Protein AF-A0A7X6A7X1-F1 (afdb_monomer_lite)

Sequence (65 aa):
MFRWPEARDGLEANAFNKKLLEAILDDGRVFLSSTTIDGVFWIRVAVLCFRTHRDRIDAVLEVLE

pLDDT: mean 89.76, std 8.86, range [55.03, 95.69]

Secondary structure (DSSP, 8-state):
-B-----SSHHHHHHHHHHHHHHHHHH-S---EEEEETTEEEEE-----TT--HHHHHHHHHHH-

Structure (mmCIF, N/CA/C/O backbone):
data_AF-A0A7X6A7X1-F1
#
_entry.id   AF-A0A7X6A7X1-F1
#
loop_
_atom_site.group_PDB
_atom_site.id
_atom_site.type_symbol
_atom_site.label_atom_id
_atom_site.label_alt_id
_atom_site.label_comp_id
_atom_site.label_asym_id
_atom_site.label_entity_id
_atom_site.label_seq_id
_atom_site.pdbx_PDB_ins_code
_atom_site.Cartn_x
_atom_site.Cartn_y
_atom_site.Cartn_z
_atom_site.occupancy
_atom_site.B_iso_or_equiv
_atom_site.auth_seq_id
_atom_site.auth_comp_id
_atom_site.auth_asym_id
_atom_site.auth_atom_id
_atom_site.pdbx_PDB_model_num
ATOM 1 N N . MET A 1 1 ? 2.493 8.462 4.455 1.00 88.06 1 MET A N 1
ATOM 2 C CA . MET A 1 1 ? 1.295 7.606 4.614 1.00 88.06 1 MET A CA 1
ATOM 3 C C . MET A 1 1 ? 0.115 8.373 4.057 1.00 88.06 1 MET A C 1
ATOM 5 O O . MET A 1 1 ? 0.157 9.595 4.105 1.00 88.06 1 MET A O 1
ATOM 9 N N . PHE A 1 2 ? -0.885 7.688 3.519 1.00 91.25 2 PHE A N 1
ATOM 10 C CA . PHE A 1 2 ? -2.079 8.309 2.957 1.00 91.25 2 PHE A CA 1
ATOM 11 C C . PHE A 1 2 ? -3.321 7.470 3.266 1.00 91.25 2 PHE A C 1
ATOM 13 O O . PHE A 1 2 ? -3.220 6.313 3.683 1.00 91.25 2 PHE A O 1
ATOM 20 N N . ARG A 1 3 ? -4.485 8.089 3.088 1.00 89.50 3 ARG A N 1
ATOM 21 C CA . ARG A 1 3 ? -5.798 7.449 3.129 1.00 89.50 3 ARG A CA 1
ATOM 22 C C . ARG A 1 3 ? -6.774 8.256 2.284 1.00 89.50 3 ARG A C 1
ATOM 24 O O . ARG A 1 3 ? -6.617 9.472 2.178 1.00 89.50 3 ARG A O 1
ATOM 31 N N . TRP A 1 4 ? -7.800 7.606 1.755 1.00 86.50 4 TRP A N 1
ATOM 32 C CA . TRP A 1 4 ? -8.899 8.300 1.096 1.00 86.50 4 TRP A CA 1
ATOM 33 C C . TRP A 1 4 ? -9.781 9.021 2.137 1.00 86.50 4 TRP A C 1
ATOM 35 O O . TRP A 1 4 ? -10.177 8.386 3.128 1.00 86.50 4 TRP A O 1
ATOM 45 N N . PRO A 1 5 ? -10.055 10.331 1.972 1.00 74.25 5 PRO A N 1
ATOM 46 C CA . PRO A 1 5 ? -10.718 11.144 2.994 1.00 74.25 5 PRO A CA 1
ATOM 47 C C . PRO A 1 5 ? -12.256 11.073 2.977 1.00 74.25 5 PRO A C 1
ATOM 49 O O . PRO A 1 5 ? -12.874 11.407 3.980 1.00 74.25 5 PRO A O 1
ATOM 52 N N . GLU A 1 6 ? -12.889 10.632 1.886 1.00 66.12 6 GLU A N 1
ATOM 53 C CA . GLU A 1 6 ? -14.327 10.880 1.639 1.00 66.12 6 GLU A CA 1
ATOM 54 C C . GLU A 1 6 ? -15.315 9.884 2.271 1.00 66.12 6 GLU A C 1
ATOM 56 O O . GLU A 1 6 ? -16.530 10.021 2.117 1.00 66.12 6 GLU A O 1
ATOM 61 N N . ALA A 1 7 ? -14.841 8.893 3.019 1.00 58.44 7 ALA A N 1
ATOM 62 C CA . ALA A 1 7 ? -15.740 8.001 3.740 1.00 58.44 7 ALA A CA 1
ATOM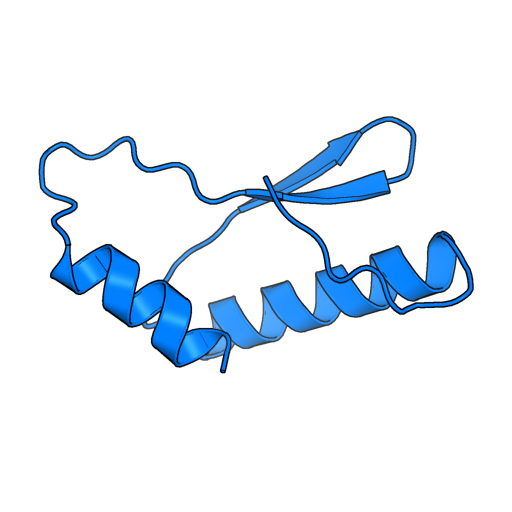 63 C C . ALA A 1 7 ? -16.218 8.668 5.045 1.00 58.44 7 ALA A C 1
ATOM 65 O O . ALA A 1 7 ? -15.436 8.936 5.955 1.00 58.44 7 ALA A O 1
ATOM 66 N N . ARG A 1 8 ? -17.527 8.953 5.091 1.00 55.03 8 ARG A N 1
ATOM 67 C CA . ARG A 1 8 ? -18.252 9.779 6.083 1.00 55.03 8 ARG A CA 1
ATOM 68 C C . ARG A 1 8 ? -18.194 9.298 7.543 1.00 55.03 8 ARG A C 1
ATOM 70 O O . ARG A 1 8 ? -18.610 10.044 8.423 1.00 55.03 8 ARG A O 1
ATOM 77 N N . ASP A 1 9 ? -17.680 8.099 7.800 1.00 64.62 9 ASP A N 1
ATOM 78 C CA . ASP A 1 9 ? -17.487 7.520 9.132 1.00 64.62 9 ASP A CA 1
ATOM 79 C C . ASP A 1 9 ? -16.085 6.887 9.205 1.00 64.62 9 ASP A C 1
ATOM 81 O O . ASP A 1 9 ? -15.601 6.314 8.225 1.00 64.62 9 ASP A O 1
ATOM 85 N N . GLY A 1 10 ? -15.411 6.988 10.354 1.00 71.38 10 GLY A N 1
ATOM 86 C CA . GLY A 1 10 ? -14.061 6.456 10.554 1.00 71.38 10 GLY A CA 1
ATOM 87 C C . GLY A 1 10 ? -13.972 4.948 10.306 1.00 71.38 10 GLY A C 1
ATOM 88 O O . GLY A 1 10 ? -12.964 4.476 9.775 1.00 71.38 10 GLY A O 1
ATOM 89 N N . LEU A 1 11 ? -15.039 4.202 10.618 1.00 75.38 11 LEU A N 1
ATOM 90 C CA . LEU A 1 11 ? -15.102 2.757 10.381 1.00 75.38 11 LEU A CA 1
ATOM 91 C C . LEU A 1 11 ? -15.228 2.418 8.888 1.00 75.38 11 LEU A C 1
ATOM 93 O O . LEU A 1 11 ? -14.453 1.613 8.367 1.00 75.38 11 LEU A O 1
ATOM 97 N N . GLU A 1 12 ? -16.153 3.082 8.194 1.00 83.06 12 GLU A N 1
ATOM 98 C CA . GLU A 1 12 ? -16.369 2.920 6.750 1.00 83.06 12 GLU A CA 1
ATOM 99 C C . GLU A 1 12 ? -15.126 3.330 5.961 1.00 83.06 12 GLU A C 1
ATOM 101 O O . GLU A 1 12 ? -14.728 2.672 5.000 1.00 83.06 12 GLU A O 1
ATOM 106 N N . ALA A 1 13 ? -14.436 4.374 6.419 1.00 87.44 13 ALA A N 1
ATOM 107 C CA . ALA A 1 13 ? -13.199 4.812 5.803 1.00 87.44 13 ALA A CA 1
ATOM 108 C C . ALA A 1 13 ? -12.073 3.799 5.948 1.00 87.44 13 ALA A C 1
ATOM 110 O O . ALA A 1 13 ? -11.324 3.565 4.998 1.00 87.44 13 ALA A O 1
ATOM 111 N N . ASN A 1 14 ? -11.957 3.165 7.110 1.00 91.69 14 ASN A N 1
ATOM 112 C CA . ASN A 1 14 ? -10.995 2.091 7.298 1.00 91.69 14 ASN A CA 1
ATOM 113 C C . ASN A 1 14 ? -11.319 0.892 6.398 1.00 91.69 14 ASN A C 1
ATOM 115 O O . ASN A 1 14 ? -10.407 0.313 5.813 1.00 91.69 14 ASN A O 1
ATOM 119 N N . ALA A 1 15 ? -12.599 0.531 6.260 1.00 91.94 15 ALA A N 1
ATOM 120 C CA . ALA A 1 15 ? -13.023 -0.571 5.399 1.00 91.94 15 ALA A CA 1
ATOM 121 C C . ALA A 1 15 ? -12.735 -0.277 3.917 1.00 91.94 15 ALA A C 1
ATOM 123 O O . ALA A 1 15 ? -12.207 -1.134 3.210 1.00 91.94 15 ALA A O 1
ATOM 124 N N . PHE A 1 16 ? -13.005 0.950 3.468 1.00 92.25 16 PHE A N 1
ATOM 125 C CA . PHE A 1 16 ? -12.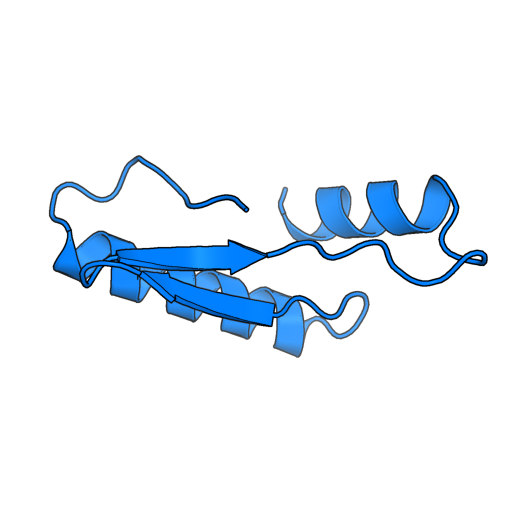675 1.408 2.122 1.00 92.25 16 PHE A CA 1
ATOM 126 C C . PHE A 1 16 ? -11.170 1.333 1.849 1.00 92.25 16 PHE A C 1
ATOM 128 O O . PHE A 1 16 ? -10.748 0.728 0.869 1.00 92.25 16 PHE A O 1
ATOM 135 N N . ASN A 1 17 ? -10.345 1.893 2.740 1.00 92.81 17 ASN A N 1
ATOM 136 C CA . ASN A 1 17 ? -8.894 1.905 2.548 1.00 92.81 17 ASN A CA 1
ATOM 137 C C . ASN A 1 17 ? -8.280 0.494 2.621 1.00 92.81 17 ASN A C 1
ATOM 139 O O . ASN A 1 17 ? -7.268 0.243 1.972 1.00 92.81 17 ASN A O 1
ATOM 143 N N . LYS A 1 18 ? -8.892 -0.443 3.359 1.00 94.50 18 LYS A N 1
ATOM 144 C CA . LYS A 1 18 ? -8.511 -1.865 3.320 1.00 94.50 18 LYS A CA 1
ATOM 145 C C . LYS A 1 18 ? -8.780 -2.487 1.952 1.00 94.50 18 LYS A C 1
ATOM 147 O O . LYS A 1 18 ? -7.862 -3.053 1.376 1.00 94.50 18 LYS A O 1
ATOM 152 N N . LYS A 1 19 ? -9.991 -2.314 1.412 1.00 93.94 19 LYS A N 1
ATOM 153 C CA . LYS A 1 19 ? -10.349 -2.810 0.072 1.00 93.94 19 LYS A CA 1
ATOM 154 C C . LYS A 1 19 ? -9.485 -2.195 -1.026 1.00 93.94 19 LYS A C 1
ATOM 156 O O . LYS A 1 19 ? -9.091 -2.885 -1.955 1.00 93.94 19 LYS A O 1
ATOM 161 N N . LEU A 1 20 ? -9.164 -0.906 -0.901 1.00 93.12 20 LEU A N 1
ATOM 162 C CA . LEU A 1 20 ? -8.242 -0.233 -1.811 1.00 93.12 20 LEU A CA 1
ATOM 163 C C . LEU A 1 20 ? -6.861 -0.897 -1.780 1.00 93.12 20 LEU A C 1
ATOM 165 O O . LEU A 1 20 ? -6.295 -1.175 -2.829 1.00 93.12 20 LEU A O 1
ATOM 169 N N . LEU A 1 21 ? -6.327 -1.189 -0.589 1.00 95.06 21 LEU A N 1
ATOM 170 C CA 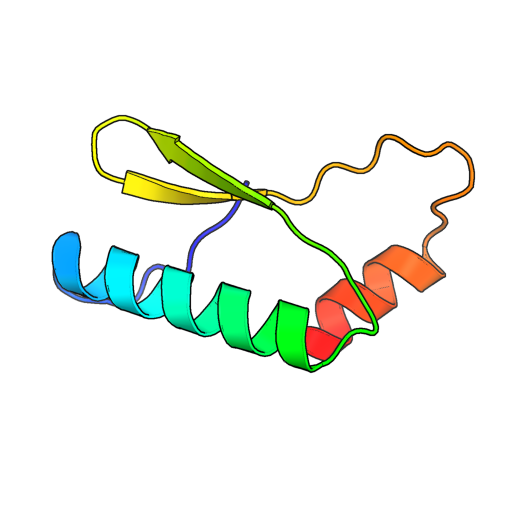. LEU A 1 21 ? -5.050 -1.891 -0.477 1.00 95.06 21 LEU A CA 1
ATOM 171 C C . LEU A 1 21 ? -5.110 -3.304 -1.071 1.00 95.06 21 LEU A C 1
ATOM 173 O O . LEU A 1 21 ? -4.171 -3.697 -1.751 1.00 95.06 21 LEU A O 1
ATOM 177 N N . GLU A 1 22 ? -6.189 -4.048 -0.831 1.00 95.44 22 GLU A N 1
ATOM 178 C CA . GLU A 1 22 ? -6.398 -5.374 -1.429 1.00 95.44 22 GLU A CA 1
ATOM 179 C C . GLU A 1 22 ? -6.373 -5.299 -2.961 1.00 95.44 22 GLU A C 1
ATOM 181 O O . GLU A 1 22 ? -5.613 -6.031 -3.584 1.00 95.44 22 GLU A O 1
ATOM 186 N N . ALA A 1 23 ? -7.084 -4.341 -3.563 1.00 94.25 23 ALA A N 1
ATOM 187 C CA . ALA A 1 23 ? -7.079 -4.141 -5.013 1.00 94.25 23 ALA A CA 1
ATOM 188 C C . ALA A 1 23 ? -5.682 -3.798 -5.571 1.00 94.25 23 ALA A C 1
ATOM 190 O O . ALA A 1 23 ? -5.290 -4.313 -6.615 1.00 94.25 23 ALA A O 1
ATOM 191 N N . ILE A 1 24 ? -4.907 -2.970 -4.859 1.00 93.88 24 ILE A N 1
ATOM 192 C CA . ILE A 1 24 ? -3.521 -2.641 -5.237 1.00 93.88 24 ILE A CA 1
ATOM 193 C C . ILE A 1 24 ? -2.630 -3.892 -5.205 1.00 93.88 24 ILE A C 1
ATOM 195 O O . ILE A 1 24 ? -1.780 -4.074 -6.075 1.00 93.88 24 ILE A O 1
ATOM 199 N N . LEU A 1 25 ? -2.797 -4.746 -4.191 1.00 94.06 25 LEU A N 1
ATOM 200 C CA . LEU A 1 25 ? -2.016 -5.975 -4.054 1.00 94.06 25 LEU A CA 1
ATOM 201 C C . LEU A 1 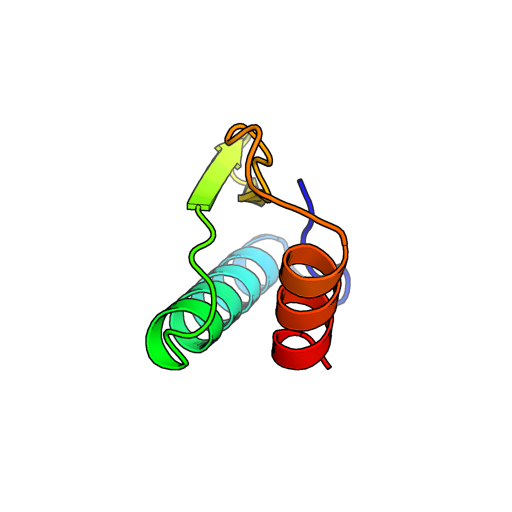25 ? -2.409 -7.027 -5.100 1.00 94.06 25 LEU A C 1
ATOM 203 O O . LEU A 1 25 ? -1.522 -7.713 -5.607 1.00 94.06 25 LEU A O 1
ATOM 207 N N . ASP A 1 26 ? -3.695 -7.116 -5.444 1.00 94.62 26 ASP A N 1
ATOM 208 C CA . ASP A 1 26 ? -4.211 -8.012 -6.484 1.00 94.62 26 ASP A CA 1
ATOM 209 C C . ASP A 1 26 ? -3.727 -7.619 -7.891 1.00 94.62 26 ASP A C 1
ATOM 211 O O . ASP A 1 26 ? -3.463 -8.496 -8.713 1.00 94.62 26 ASP A O 1
ATOM 215 N N . ASP A 1 27 ? -3.551 -6.320 -8.168 1.00 93.56 27 ASP A N 1
ATOM 216 C CA . ASP A 1 27 ? -2.936 -5.835 -9.414 1.00 93.56 27 ASP A CA 1
ATOM 217 C C . ASP A 1 27 ? -1.480 -6.322 -9.571 1.00 93.56 27 ASP A C 1
ATOM 219 O O . ASP A 1 27 ? -1.020 -6.632 -10.672 1.00 93.56 27 ASP A O 1
ATOM 223 N N . GLY A 1 28 ? -0.745 -6.432 -8.460 1.00 91.94 28 GLY A N 1
ATOM 224 C CA . GLY A 1 28 ? 0.569 -7.073 -8.402 1.00 91.94 28 GLY A CA 1
ATOM 225 C C . GLY A 1 28 ? 1.732 -6.280 -9.011 1.00 91.94 28 GLY A C 1
ATOM 226 O O . GLY A 1 28 ? 2.886 -6.682 -8.835 1.00 91.94 28 GLY A O 1
ATOM 227 N N . ARG A 1 29 ? 1.494 -5.140 -9.682 1.00 91.62 29 ARG A N 1
ATOM 228 C CA . ARG A 1 29 ? 2.577 -4.275 -10.198 1.00 91.62 29 ARG A CA 1
ATOM 229 C C . ARG A 1 29 ? 3.337 -3.562 -9.083 1.00 91.62 29 ARG A C 1
ATOM 231 O O . ARG A 1 29 ? 4.530 -3.282 -9.233 1.00 91.62 29 ARG A O 1
ATOM 238 N N . VAL A 1 30 ? 2.665 -3.268 -7.969 1.00 92.56 30 VAL A N 1
ATOM 239 C CA . VAL A 1 30 ? 3.230 -2.549 -6.822 1.00 92.56 30 VAL A CA 1
ATOM 240 C C . VAL A 1 30 ? 2.818 -3.203 -5.506 1.00 92.56 30 VAL A C 1
ATOM 242 O O . VAL A 1 30 ? 1.721 -3.729 -5.365 1.00 92.56 30 VAL A O 1
ATOM 245 N N . PHE A 1 31 ? 3.704 -3.151 -4.512 1.00 93.94 31 PHE A N 1
ATOM 246 C CA . PHE A 1 31 ? 3.426 -3.655 -3.169 1.00 93.94 31 PHE A CA 1
ATOM 247 C C . PHE A 1 31 ? 3.460 -2.505 -2.165 1.00 93.94 31 PHE A C 1
ATOM 249 O O . PHE A 1 31 ? 4.503 -1.877 -1.963 1.00 93.94 31 PHE A O 1
ATOM 256 N N . LEU A 1 32 ? 2.327 -2.250 -1.511 1.00 94.75 32 LEU A N 1
ATOM 257 C CA . LEU A 1 32 ? 2.205 -1.280 -0.425 1.00 94.75 32 LEU A CA 1
ATOM 258 C C . LEU A 1 32 ? 1.860 -1.990 0.886 1.00 94.75 32 LEU A C 1
ATOM 260 O O . LEU A 1 32 ? 1.285 -3.073 0.901 1.00 94.75 32 LEU A O 1
ATOM 264 N N . SER A 1 33 ? 2.217 -1.365 2.008 1.00 93.75 33 SER A N 1
ATOM 265 C CA . SER A 1 33 ? 1.880 -1.878 3.343 1.00 93.75 33 SER A CA 1
ATOM 266 C C . SER A 1 33 ? 0.895 -0.950 4.033 1.00 93.75 33 SER A C 1
ATOM 268 O O . SER A 1 33 ? 0.869 0.245 3.748 1.00 93.75 33 SER A O 1
ATOM 270 N N . SER A 1 34 ? 0.132 -1.466 4.988 1.00 95.25 34 SER A N 1
ATOM 271 C CA . SER A 1 34 ? -0.701 -0.650 5.871 1.00 95.25 34 SER A CA 1
ATOM 272 C C . SER A 1 34 ? -0.187 -0.620 7.301 1.00 95.25 34 SER A C 1
ATOM 274 O O . SER A 1 34 ? 0.593 -1.472 7.725 1.00 95.25 34 SER A O 1
ATOM 276 N N . THR A 1 35 ? -0.687 0.339 8.069 1.00 95.69 35 THR A N 1
ATOM 277 C CA . THR A 1 35 ? -0.610 0.341 9.529 1.00 95.69 35 THR A CA 1
ATOM 278 C C . THR A 1 35 ? -1.907 0.891 10.113 1.00 95.69 35 THR A C 1
ATOM 280 O O . THR A 1 35 ? -2.621 1.637 9.446 1.00 95.69 35 THR A O 1
ATOM 283 N N . THR A 1 36 ? -2.222 0.524 11.352 1.00 94.56 36 THR A N 1
ATOM 284 C CA . THR A 1 36 ? -3.334 1.120 12.102 1.00 94.56 36 THR A CA 1
ATOM 285 C C . THR A 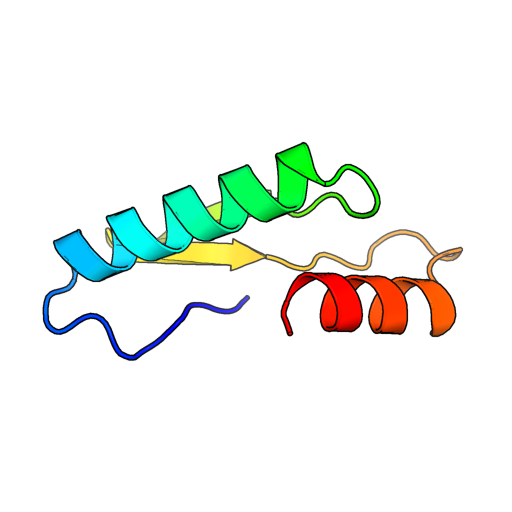1 36 ? -2.763 1.929 13.258 1.00 94.56 36 THR A C 1
ATOM 287 O O . THR A 1 36 ? -1.998 1.391 14.054 1.00 94.56 36 THR A O 1
ATOM 290 N N . ILE A 1 37 ? -3.104 3.214 13.331 1.00 92.88 37 ILE A N 1
ATOM 291 C CA . ILE A 1 37 ? -2.643 4.150 14.367 1.00 92.88 37 ILE A CA 1
ATOM 292 C C . ILE A 1 37 ? -3.885 4.828 14.934 1.00 92.88 37 ILE A C 1
ATOM 294 O O . ILE A 1 37 ? -4.687 5.340 14.160 1.00 92.88 37 ILE A O 1
ATOM 298 N N . ASP A 1 38 ? -4.071 4.784 16.253 1.00 90.69 38 ASP A N 1
ATOM 299 C CA . ASP A 1 38 ? -5.232 5.368 16.946 1.00 90.69 38 ASP A CA 1
ATOM 300 C C . ASP A 1 38 ? -6.587 4.917 16.369 1.00 90.69 38 ASP A C 1
ATOM 302 O O . ASP A 1 38 ? -7.525 5.694 16.211 1.00 90.69 38 ASP A O 1
ATOM 306 N N . GLY A 1 39 ? -6.680 3.637 15.986 1.00 89.38 39 GLY A N 1
ATOM 307 C CA . GLY A 1 39 ? -7.879 3.069 15.359 1.00 89.38 39 GLY A CA 1
ATOM 308 C C . GLY A 1 39 ? -8.109 3.514 13.909 1.00 89.38 39 GLY A C 1
ATOM 309 O O . GLY A 1 39 ? -9.109 3.131 13.306 1.00 89.38 39 GLY A O 1
ATOM 310 N N . VAL A 1 40 ? -7.187 4.277 13.321 1.00 89.88 40 VAL A N 1
ATOM 311 C CA . VAL A 1 40 ? -7.243 4.746 11.935 1.00 89.88 40 VAL A CA 1
ATOM 312 C C . VAL A 1 40 ? -6.350 3.895 11.042 1.00 89.88 40 VAL A C 1
ATOM 314 O O . VAL A 1 40 ? -5.169 3.706 11.330 1.00 89.88 40 VAL A O 1
ATOM 317 N N . PHE A 1 41 ? -6.903 3.405 9.934 1.00 93.56 41 PHE A N 1
ATOM 318 C CA . PHE A 1 41 ? -6.179 2.633 8.931 1.00 93.56 41 PHE A CA 1
ATOM 319 C C . PHE A 1 41 ? -5.464 3.557 7.940 1.00 93.56 41 PHE A C 1
ATOM 321 O O . PHE A 1 41 ? -6.071 4.446 7.339 1.00 93.56 41 PHE A O 1
ATOM 328 N N . TRP A 1 42 ? -4.170 3.319 7.752 1.00 94.12 42 TRP A N 1
ATOM 329 C CA . TRP A 1 42 ? -3.290 4.097 6.889 1.00 94.12 42 TRP A CA 1
ATOM 330 C C . TRP A 1 42 ? -2.597 3.196 5.879 1.00 94.12 42 TRP A C 1
ATOM 332 O O . TRP A 1 42 ? -2.080 2.139 6.243 1.00 94.12 42 TRP A O 1
ATOM 342 N N . ILE A 1 43 ? -2.491 3.663 4.637 1.00 95.19 43 ILE A N 1
ATOM 343 C CA . ILE A 1 43 ? -1.661 3.043 3.604 1.00 95.19 43 ILE A CA 1
ATOM 344 C C . ILE A 1 43 ? -0.298 3.743 3.592 1.00 95.19 43 ILE A C 1
ATOM 346 O O . ILE A 1 43 ? -0.176 4.968 3.718 1.00 95.19 43 ILE A O 1
ATOM 350 N N . ARG A 1 44 ? 0.774 2.966 3.475 1.00 95.56 44 ARG A N 1
ATOM 351 C CA . ARG A 1 44 ? 2.153 3.442 3.516 1.00 95.56 44 ARG A CA 1
ATOM 352 C C . ARG A 1 44 ? 2.886 3.084 2.233 1.00 95.56 44 ARG A C 1
ATOM 354 O O . ARG A 1 44 ? 3.133 1.916 1.943 1.00 95.56 44 ARG A O 1
ATOM 361 N N . VAL A 1 45 ? 3.369 4.134 1.579 1.00 94.00 45 VAL A N 1
ATOM 362 C CA . VAL A 1 45 ? 4.455 4.062 0.604 1.00 94.00 45 VAL A CA 1
ATOM 363 C C . VAL A 1 45 ? 5.773 4.212 1.362 1.00 94.00 45 VAL A C 1
ATOM 365 O O . VAL A 1 45 ? 6.010 5.237 2.001 1.00 94.00 45 VAL A O 1
ATOM 368 N N . ALA A 1 46 ? 6.597 3.166 1.349 1.00 92.75 46 ALA A N 1
ATOM 369 C CA . ALA A 1 46 ? 7.911 3.147 1.986 1.00 92.75 46 ALA A CA 1
ATOM 370 C C . ALA A 1 46 ? 8.987 2.940 0.914 1.00 92.75 46 ALA A C 1
ATOM 372 O O . ALA A 1 46 ? 9.290 1.815 0.522 1.00 92.75 46 ALA A O 1
ATOM 373 N N . VAL A 1 47 ? 9.559 4.043 0.432 1.00 93.50 47 VAL A N 1
ATOM 374 C CA . VAL A 1 47 ? 10.618 4.035 -0.584 1.00 93.50 47 VAL A CA 1
ATOM 375 C C . VAL A 1 47 ? 11.966 3.843 0.109 1.00 93.50 47 VAL A C 1
ATOM 377 O O . VAL A 1 47 ? 12.634 4.806 0.467 1.00 93.50 47 VAL A O 1
ATOM 380 N N . LEU A 1 48 ? 12.323 2.586 0.379 1.00 94.00 48 LEU A N 1
ATOM 381 C CA . LEU A 1 48 ? 13.547 2.229 1.118 1.00 94.00 48 LEU A CA 1
ATOM 382 C C . LEU A 1 48 ? 14.620 1.581 0.235 1.00 94.00 48 LEU A C 1
ATOM 384 O O . LEU A 1 48 ? 15.776 1.475 0.639 1.00 94.00 48 LEU A O 1
ATOM 388 N N . CYS A 1 49 ? 14.256 1.126 -0.967 1.00 92.50 49 CYS A N 1
ATOM 389 C CA . CYS A 1 49 ? 15.212 0.555 -1.904 1.00 92.50 49 CYS A CA 1
ATOM 390 C C . CYS A 1 49 ? 15.867 1.670 -2.721 1.00 92.50 49 CYS A C 1
ATOM 392 O O . CYS A 1 49 ? 15.186 2.429 -3.402 1.00 92.50 49 CYS A O 1
ATOM 394 N N . PHE A 1 50 ? 17.199 1.715 -2.733 1.00 94.69 50 PHE A N 1
ATOM 395 C CA . PHE A 1 50 ? 17.955 2.677 -3.543 1.00 94.69 50 PHE A CA 1
ATOM 396 C C . PHE A 1 50 ? 17.720 2.530 -5.059 1.00 94.69 50 PHE A C 1
ATOM 398 O O . PHE A 1 50 ? 18.011 3.451 -5.815 1.00 94.69 50 PHE A O 1
ATOM 405 N N . ARG A 1 51 ? 17.210 1.372 -5.507 1.00 93.56 51 ARG A N 1
ATOM 406 C CA . ARG A 1 51 ? 16.854 1.096 -6.911 1.00 93.56 51 ARG A CA 1
ATOM 407 C C . ARG A 1 51 ? 15.440 1.544 -7.278 1.00 93.56 51 ARG A C 1
ATOM 409 O O . ARG A 1 51 ? 15.016 1.343 -8.412 1.00 93.56 51 ARG A O 1
ATOM 416 N N . THR A 1 52 ? 14.678 2.086 -6.331 1.00 94.00 52 THR A N 1
ATOM 417 C CA . THR A 1 52 ? 13.380 2.683 -6.638 1.00 94.00 52 THR A CA 1
ATOM 418 C C . THR A 1 52 ? 13.623 4.042 -7.283 1.00 94.00 52 THR A C 1
ATOM 420 O O . THR A 1 52 ? 14.052 4.985 -6.621 1.00 94.00 52 THR A O 1
ATOM 423 N N . HIS A 1 53 ? 13.362 4.129 -8.585 1.00 93.75 53 HIS A N 1
ATOM 424 C CA . HIS A 1 53 ? 13.438 5.367 -9.352 1.00 93.75 53 HIS A CA 1
ATOM 425 C C . HIS A 1 53 ? 12.031 5.891 -9.664 1.00 93.75 53 HIS A C 1
ATOM 427 O O . HIS A 1 53 ? 11.026 5.326 -9.228 1.00 93.75 53 HIS A O 1
ATOM 433 N N . ARG A 1 54 ? 11.968 7.026 -10.365 1.00 94.88 54 ARG A N 1
ATOM 434 C CA . ARG A 1 54 ? 10.721 7.745 -10.648 1.00 94.88 54 ARG A CA 1
ATOM 435 C C . ARG A 1 54 ? 9.677 6.873 -11.353 1.00 94.88 54 ARG A C 1
ATOM 437 O O . ARG A 1 54 ? 8.526 6.902 -10.950 1.00 94.88 54 ARG A O 1
ATOM 444 N N . ASP A 1 55 ? 10.102 6.048 -12.305 1.00 94.94 55 ASP A N 1
ATOM 445 C CA . ASP A 1 55 ? 9.264 5.076 -13.021 1.00 94.94 55 ASP A CA 1
ATOM 446 C C . ASP A 1 55 ? 8.454 4.169 -12.078 1.00 94.94 55 ASP A C 1
ATOM 448 O O . ASP A 1 55 ? 7.290 3.869 -12.326 1.00 94.94 55 ASP A O 1
ATOM 452 N N . ARG A 1 56 ? 9.047 3.756 -10.954 1.00 94.25 56 ARG A N 1
ATOM 453 C CA . ARG A 1 56 ? 8.370 2.931 -9.946 1.00 94.25 56 ARG A CA 1
ATOM 454 C C . ARG A 1 56 ? 7.352 3.711 -9.131 1.00 94.25 56 ARG A C 1
ATOM 456 O O . ARG A 1 56 ? 6.389 3.115 -8.667 1.00 94.25 56 ARG A O 1
ATOM 463 N N . ILE A 1 57 ? 7.572 5.007 -8.930 1.00 94.00 57 ILE A N 1
ATOM 464 C CA . ILE A 1 57 ? 6.611 5.880 -8.250 1.00 94.00 57 ILE A CA 1
ATOM 465 C C . ILE A 1 57 ? 5.452 6.209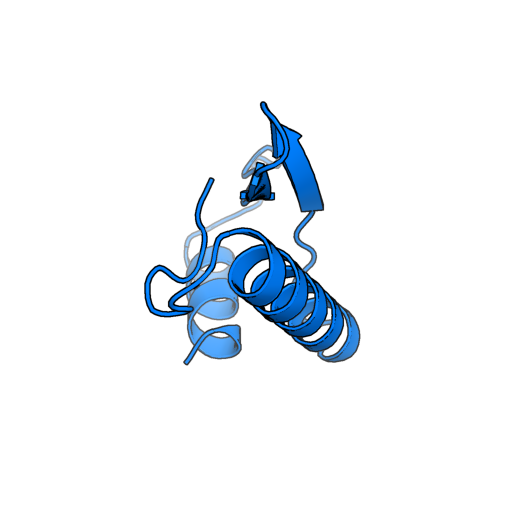 -9.187 1.00 94.00 57 ILE A C 1
ATOM 467 O O . ILE A 1 57 ? 4.306 6.149 -8.756 1.00 94.00 57 ILE A O 1
ATOM 471 N N . ASP A 1 58 ? 5.738 6.468 -10.461 1.00 95.00 58 ASP A N 1
ATOM 472 C CA . ASP A 1 58 ? 4.719 6.706 -11.482 1.00 95.00 58 ASP A CA 1
ATOM 473 C C . ASP A 1 58 ? 3.798 5.476 -11.614 1.00 95.00 58 ASP A C 1
ATOM 475 O O . ASP A 1 58 ? 2.582 5.619 -11.544 1.00 95.00 58 ASP A O 1
ATOM 479 N N . ALA A 1 59 ? 4.351 4.255 -11.613 1.00 93.00 59 ALA A N 1
ATOM 480 C CA . ALA A 1 59 ? 3.555 3.022 -11.590 1.00 93.00 59 ALA A CA 1
ATOM 481 C C . ALA A 1 59 ? 2.641 2.890 -10.352 1.00 93.00 59 ALA A C 1
ATOM 483 O O . ALA A 1 59 ? 1.569 2.300 -10.440 1.00 93.00 59 ALA A O 1
ATOM 484 N N . VAL A 1 60 ? 3.041 3.424 -9.189 1.00 93.31 60 VAL A N 1
ATOM 485 C CA . VAL A 1 60 ? 2.162 3.456 -8.004 1.00 93.31 60 VAL A CA 1
ATOM 486 C C . VAL A 1 60 ? 0.986 4.399 -8.237 1.00 93.31 60 VAL A C 1
ATOM 488 O O . VAL A 1 60 ? -0.122 4.079 -7.823 1.00 93.31 60 VAL A O 1
ATOM 491 N N . LEU A 1 61 ? 1.214 5.545 -8.880 1.00 92.25 61 LEU A N 1
ATOM 492 C CA . LEU A 1 61 ? 0.157 6.510 -9.184 1.00 92.25 61 LEU A CA 1
ATOM 493 C C . LEU A 1 61 ? -0.811 5.964 -10.240 1.00 92.25 61 LEU A C 1
ATOM 495 O O . LEU A 1 61 ? -2.012 6.071 -10.044 1.00 92.25 61 LEU A O 1
ATOM 499 N N . GLU A 1 62 ? -0.307 5.293 -11.278 1.00 93.25 62 GLU A N 1
ATOM 500 C CA . GLU A 1 62 ? -1.129 4.646 -12.315 1.00 93.25 62 GLU A CA 1
ATOM 501 C C . GLU A 1 62 ? -2.065 3.558 -11.766 1.00 93.25 62 GLU A C 1
ATOM 503 O O . GLU A 1 62 ? -3.116 3.302 -12.339 1.00 93.25 62 GLU A O 1
ATOM 508 N N . VAL A 1 63 ? -1.681 2.875 -10.683 1.00 90.81 63 VAL A N 1
ATOM 509 C CA . VAL A 1 63 ? -2.540 1.874 -10.020 1.00 90.81 63 VAL A CA 1
ATOM 510 C C . VAL A 1 63 ? -3.619 2.541 -9.152 1.00 90.81 63 VAL A C 1
ATOM 512 O O . VAL A 1 63 ? -4.608 1.903 -8.800 1.00 90.81 63 VAL A O 1
ATOM 515 N N . LEU A 1 64 ? -3.424 3.806 -8.769 1.00 86.75 64 LEU A N 1
ATOM 516 C CA . LEU A 1 64 ? -4.327 4.556 -7.891 1.00 86.75 64 LEU A CA 1
ATOM 517 C C . LEU A 1 64 ? -5.342 5.437 -8.643 1.00 86.75 64 LEU A C 1
ATOM 519 O O . LEU A 1 64 ? -6.278 5.909 -7.993 1.00 86.75 64 LEU A O 1
ATOM 523 N N . GLU A 1 65 ? -5.141 5.691 -9.940 1.00 81.50 65 GLU A N 1
ATOM 524 C CA . GLU A 1 65 ? -6.082 6.401 -10.833 1.00 81.50 65 GLU A CA 1
ATOM 525 C C . GLU A 1 65 ? -7.254 5.513 -11.279 1.00 81.50 65 GLU A C 1
ATOM 527 O O . GLU A 1 65 ? -8.389 6.045 -11.323 1.00 81.50 65 GLU A O 1
#

Foldseek 3Di:
DDFDDPDPDQVSRQVVRVVLQVQLVVVVLDHWDWDADPNHIDIDDDPPDPPDDPVSVVVVVVSVD

Radius of gyration: 12.52 Å; chains: 1; bounding box: 36×19×30 Å